Protein AF-A0AAD5DG30-F1 (afdb_monomer_lite)

InterPro domains:
  IPR014720 Double-stranded RNA-binding domain [PS50137] (25-107)

Radius of gyration: 22.69 Å; chains: 1; bounding box: 32×67×66 Å

Organism: NCBI:txid2649997

Secondary structure (DSSP, 8-state):
--PPPP--PPPS--------------HHHHHHHHHHTT---EEEEEEPTT--TT-S--EEEEEEEPPEE-TTS--EEE--EEEEEEESSHHHHHHHHHHHHHHHHHHTT---

Structure (mmCIF, N/CA/C/O backbone):
data_AF-A0AAD5DG30-F1
#
_entry.id   AF-A0AAD5DG30-F1
#
loop_
_atom_site.group_PDB
_atom_site.id
_atom_site.type_symbol
_atom_site.label_atom_id
_atom_site.label_alt_id
_atom_site.label_comp_id
_atom_site.label_asym_id
_atom_site.label_entity_id
_atom_site.label_seq_id
_atom_site.pdbx_PDB_ins_code
_atom_site.Cartn_x
_atom_site.Cartn_y
_atom_site.Cartn_z
_atom_site.occupancy
_atom_site.B_iso_or_equiv
_atom_site.auth_seq_id
_atom_site.auth_comp_id
_atom_site.auth_asym_id
_atom_site.auth_atom_id
_atom_site.pdbx_PDB_model_num
ATOM 1 N N . MET A 1 1 ? 11.691 58.586 -43.580 1.00 41.38 1 MET A N 1
ATOM 2 C CA . MET A 1 1 ? 11.516 57.122 -43.507 1.00 41.38 1 MET A CA 1
ATOM 3 C C . MET A 1 1 ? 12.239 56.668 -42.250 1.00 41.38 1 MET A C 1
ATOM 5 O O . MET A 1 1 ? 13.425 56.941 -42.139 1.00 41.38 1 MET A O 1
ATOM 9 N N . ARG A 1 2 ? 11.507 56.195 -41.236 1.00 47.12 2 ARG A N 1
AT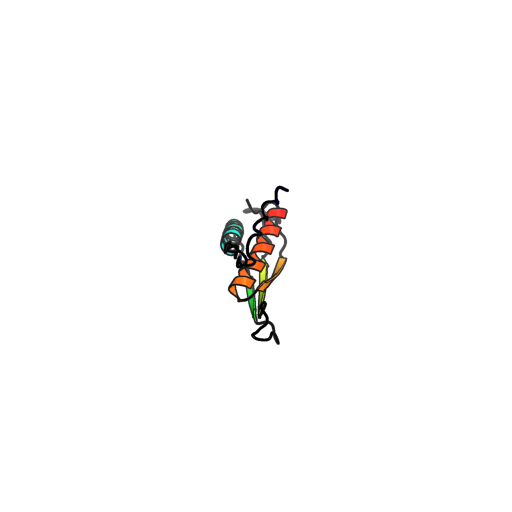OM 10 C CA . ARG A 1 2 ? 12.064 55.744 -39.951 1.00 47.12 2 ARG A CA 1
ATOM 11 C C . ARG A 1 2 ? 11.737 54.261 -39.826 1.00 47.12 2 ARG A C 1
ATOM 13 O O . ARG A 1 2 ? 10.584 53.907 -39.586 1.00 47.12 2 ARG A O 1
ATOM 20 N N . ASP A 1 3 ? 12.739 53.434 -40.084 1.00 52.41 3 ASP A N 1
ATOM 21 C CA . ASP A 1 3 ? 12.660 51.983 -39.985 1.00 52.41 3 ASP A CA 1
ATOM 22 C C . ASP A 1 3 ? 12.460 51.540 -38.533 1.00 52.41 3 ASP A C 1
ATOM 24 O O . ASP A 1 3 ? 13.004 52.115 -37.589 1.00 52.41 3 ASP A O 1
ATOM 28 N N . HIS A 1 4 ? 11.587 50.551 -38.377 1.00 50.47 4 HIS A N 1
ATOM 29 C CA . HIS A 1 4 ? 11.153 49.976 -37.110 1.00 50.47 4 HIS A CA 1
ATOM 30 C C . HIS A 1 4 ? 12.283 49.175 -36.438 1.00 50.47 4 HIS A C 1
ATOM 32 O O . HIS A 1 4 ? 13.050 48.513 -37.139 1.00 50.47 4 HIS A O 1
ATOM 38 N N . PRO A 1 5 ? 12.372 49.137 -35.095 1.00 51.81 5 PRO A N 1
ATOM 39 C CA . PRO A 1 5 ? 13.228 48.172 -34.422 1.00 51.81 5 PRO A CA 1
ATOM 40 C C . PRO A 1 5 ? 12.619 46.765 -34.511 1.00 51.81 5 PRO A C 1
ATOM 42 O O . PRO A 1 5 ? 11.457 46.541 -34.167 1.00 51.81 5 PRO A O 1
ATOM 45 N N . VAL A 1 6 ? 13.432 45.815 -34.975 1.00 51.06 6 VAL A N 1
ATOM 46 C CA . VAL A 1 6 ? 13.125 44.384 -34.996 1.00 51.06 6 VAL A CA 1
ATOM 47 C C . VAL A 1 6 ? 12.953 43.886 -33.557 1.00 51.06 6 VAL A C 1
ATOM 49 O O . VAL A 1 6 ? 13.808 44.109 -32.699 1.00 51.06 6 VAL A O 1
ATOM 52 N N . ALA A 1 7 ? 11.834 43.224 -33.270 1.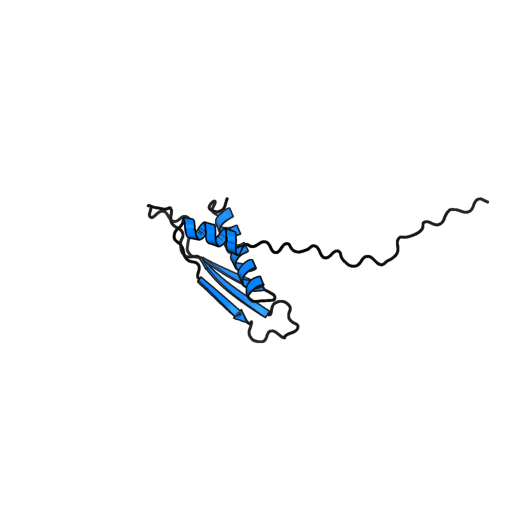00 50.38 7 ALA A N 1
ATOM 53 C CA . ALA A 1 7 ? 11.656 42.517 -32.012 1.00 50.38 7 ALA A CA 1
ATOM 54 C C . ALA A 1 7 ? 12.574 41.284 -32.015 1.00 50.38 7 ALA A C 1
ATOM 56 O O . ALA A 1 7 ? 12.393 40.367 -32.818 1.00 50.38 7 ALA A O 1
ATOM 57 N N . ALA A 1 8 ? 13.573 41.271 -31.133 1.00 49.81 8 ALA A N 1
ATOM 58 C CA . ALA A 1 8 ? 14.387 40.094 -30.869 1.00 49.81 8 ALA A CA 1
ATOM 59 C C . ALA A 1 8 ? 13.504 39.018 -30.214 1.00 49.81 8 ALA A C 1
ATOM 61 O O . ALA A 1 8 ? 13.106 39.139 -29.057 1.00 49.81 8 ALA A O 1
ATOM 62 N N . GLN A 1 9 ? 13.156 37.985 -30.980 1.00 54.22 9 GLN A N 1
ATOM 63 C CA . GLN A 1 9 ? 12.453 36.808 -30.478 1.00 54.22 9 GLN A CA 1
ATOM 64 C C . GLN A 1 9 ? 13.387 35.998 -29.556 1.00 54.22 9 GLN A C 1
ATOM 66 O O . GLN A 1 9 ? 14.552 35.801 -29.916 1.00 54.22 9 GLN A O 1
ATOM 71 N N . PRO A 1 10 ? 12.925 35.503 -28.391 1.00 42.91 10 PRO A N 1
ATOM 72 C CA . PRO A 1 10 ? 13.723 34.615 -27.552 1.00 42.91 10 PRO A CA 1
ATOM 73 C C . PRO A 1 10 ? 13.952 33.263 -28.248 1.00 42.91 10 PRO A C 1
ATOM 75 O O . PRO A 1 10 ? 13.040 32.684 -28.834 1.00 42.91 10 PRO A O 1
ATOM 78 N N . LEU A 1 11 ? 15.190 32.777 -28.167 1.00 53.81 11 LEU A N 1
ATOM 79 C CA . LEU A 1 11 ? 15.703 31.540 -28.762 1.00 53.81 11 LEU A CA 1
ATOM 80 C C . LEU A 1 11 ? 14.915 30.278 -28.333 1.00 53.81 11 LEU A C 1
ATOM 82 O O . LEU A 1 11 ? 14.561 30.152 -27.157 1.00 53.81 11 LEU A O 1
ATOM 86 N N . PRO A 1 12 ? 14.725 29.283 -29.224 1.00 50.00 12 PRO A N 1
ATOM 87 C CA . PRO A 1 12 ? 14.193 27.978 -28.852 1.00 50.00 12 PRO A CA 1
ATOM 88 C C . PRO A 1 12 ? 15.313 27.149 -28.211 1.00 50.00 12 PRO A C 1
ATOM 90 O O . PRO A 1 12 ? 16.141 26.558 -28.901 1.00 50.00 12 PRO A O 1
ATOM 93 N N . GLY A 1 13 ? 15.382 27.139 -26.881 1.00 50.16 13 GLY A N 1
ATOM 94 C CA . GLY A 1 13 ? 16.472 26.442 -26.193 1.00 50.16 13 GLY A CA 1
ATOM 95 C C . GLY A 1 13 ? 16.336 26.286 -24.684 1.00 50.16 13 GLY A C 1
ATOM 96 O O . GLY A 1 13 ? 17.346 26.076 -24.021 1.00 50.16 13 GLY A O 1
ATOM 97 N N . ALA A 1 14 ? 15.134 26.385 -24.115 1.00 49.47 14 ALA A N 1
ATOM 98 C CA . ALA A 1 14 ? 14.941 26.014 -22.718 1.00 49.47 14 ALA A CA 1
ATOM 99 C C . ALA A 1 14 ? 14.745 24.487 -22.635 1.00 49.47 14 ALA A C 1
ATOM 101 O O . ALA A 1 14 ? 13.730 23.993 -23.135 1.00 49.47 14 ALA A O 1
ATOM 102 N N . PRO A 1 15 ? 15.674 23.708 -22.043 1.00 50.72 15 PRO A N 1
ATOM 103 C CA . PRO A 1 15 ? 15.370 22.327 -21.702 1.00 50.72 15 PRO A CA 1
ATOM 104 C C . PRO A 1 15 ? 14.178 22.330 -20.733 1.00 50.72 15 PRO A C 1
ATOM 106 O O . PRO A 1 15 ? 14.076 23.236 -19.900 1.00 50.72 15 PRO A O 1
ATOM 109 N N . PRO A 1 16 ? 13.259 21.353 -20.832 1.00 53.78 16 PRO A N 1
ATOM 110 C CA . PRO A 1 16 ? 12.117 21.287 -19.939 1.00 53.78 16 PRO A CA 1
ATOM 111 C C . PRO A 1 16 ? 12.634 21.268 -18.503 1.00 53.78 16 PRO A C 1
ATOM 113 O O . PRO A 1 16 ? 13.452 20.419 -18.137 1.00 53.78 16 PRO A O 1
ATOM 116 N N . VAL A 1 17 ? 12.178 22.239 -17.713 1.00 51.84 17 VAL A N 1
ATOM 117 C CA . VAL A 1 17 ? 12.412 22.303 -16.275 1.00 51.84 17 VAL A CA 1
ATOM 118 C C . VAL A 1 17 ? 11.930 20.971 -15.719 1.00 51.84 17 VAL A C 1
ATOM 120 O O . VAL A 1 17 ? 10.731 20.707 -15.653 1.00 51.84 17 VAL A O 1
ATOM 123 N N . ARG A 1 18 ? 12.866 20.079 -15.386 1.00 46.38 18 ARG A N 1
ATOM 124 C CA . ARG A 1 18 ? 12.557 18.892 -14.603 1.00 46.38 18 ARG A CA 1
ATOM 125 C C . ARG A 1 18 ? 12.185 19.420 -13.231 1.00 46.38 18 ARG A C 1
ATOM 127 O O . ARG A 1 18 ? 13.068 19.630 -12.405 1.00 46.38 18 ARG A O 1
ATOM 134 N N . SER A 1 19 ? 10.899 19.678 -12.999 1.00 46.16 19 SER A N 1
ATOM 135 C CA . SER A 1 19 ? 10.392 19.720 -11.635 1.00 46.16 19 SER A CA 1
ATOM 136 C C . SER A 1 19 ? 10.939 18.460 -10.968 1.00 46.16 19 SER A C 1
ATOM 138 O O . SER A 1 19 ? 10.709 17.366 -11.498 1.00 46.16 19 SER A O 1
ATOM 140 N N . PRO A 1 20 ? 11.711 18.564 -9.874 1.00 45.97 20 PRO A N 1
ATOM 141 C CA . PRO A 1 20 ? 11.904 17.396 -9.052 1.00 45.97 20 PRO A CA 1
ATOM 142 C C . PRO A 1 20 ? 10.484 17.039 -8.637 1.00 45.97 20 PRO A C 1
ATOM 144 O O . PRO A 1 20 ? 9.838 17.805 -7.922 1.00 45.97 20 PRO A O 1
ATOM 147 N N . ALA A 1 21 ? 9.946 15.937 -9.161 1.00 45.72 21 ALA A N 1
ATOM 148 C CA . ALA A 1 21 ? 8.867 15.268 -8.470 1.00 45.72 21 ALA A CA 1
ATOM 149 C C . ALA A 1 21 ? 9.490 14.970 -7.114 1.00 45.72 21 ALA 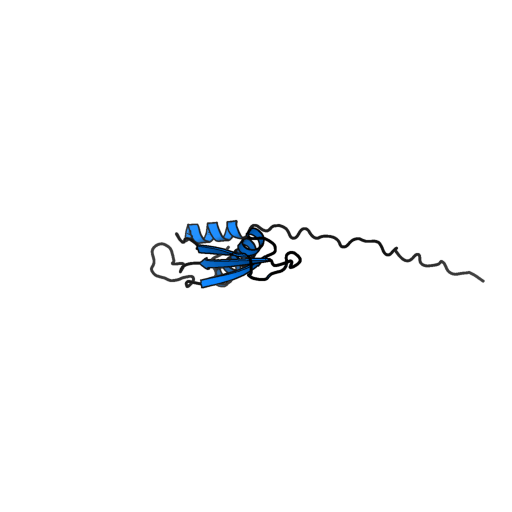A C 1
ATOM 151 O O . ALA A 1 21 ? 10.335 14.080 -7.014 1.00 45.72 21 ALA A O 1
ATOM 152 N N . ALA A 1 22 ? 9.223 15.844 -6.139 1.00 47.94 22 ALA A N 1
ATOM 153 C CA . ALA A 1 22 ? 9.692 15.676 -4.787 1.00 47.94 22 ALA A CA 1
ATOM 154 C C . ALA A 1 22 ? 9.357 14.228 -4.460 1.00 47.94 22 ALA A C 1
ATOM 156 O O . ALA A 1 22 ? 8.213 13.804 -4.653 1.00 47.94 22 ALA A O 1
ATOM 157 N N . HIS A 1 23 ? 10.370 13.437 -4.118 1.00 53.12 23 HIS A N 1
ATOM 158 C CA . HIS A 1 23 ? 10.149 12.101 -3.603 1.00 53.12 23 HIS A CA 1
ATOM 159 C C . HIS A 1 23 ? 9.429 12.302 -2.270 1.00 53.12 23 HIS A C 1
ATOM 161 O O . HIS A 1 23 ? 10.054 12.380 -1.221 1.00 53.12 23 HIS A O 1
ATOM 167 N N . ILE A 1 24 ? 8.117 12.521 -2.337 1.00 59.47 24 ILE A N 1
ATOM 168 C CA . ILE A 1 24 ? 7.253 12.608 -1.177 1.00 59.47 24 ILE A CA 1
ATOM 169 C C . ILE A 1 24 ? 7.251 11.184 -0.650 1.00 59.47 24 ILE A C 1
ATOM 171 O O . ILE A 1 24 ? 6.807 10.270 -1.351 1.00 59.47 24 ILE A O 1
ATOM 175 N N . ASP A 1 25 ? 7.835 10.990 0.523 1.00 74.31 25 ASP A N 1
ATOM 176 C CA . ASP A 1 25 ? 7.774 9.714 1.210 1.00 74.31 25 ASP A CA 1
ATOM 177 C C . ASP A 1 25 ? 6.360 9.548 1.764 1.00 74.31 25 ASP A C 1
ATOM 179 O O . ASP A 1 25 ? 5.991 10.134 2.774 1.00 74.31 25 ASP A O 1
ATOM 183 N N . SER A 1 26 ? 5.536 8.803 1.041 1.00 75.00 26 SER A N 1
ATOM 184 C CA . SER A 1 26 ? 4.173 8.465 1.436 1.00 75.00 26 SER A CA 1
ATOM 185 C C . SER A 1 26 ? 4.105 7.163 2.228 1.00 75.00 26 SER A C 1
ATOM 187 O O . SER A 1 26 ? 3.073 6.886 2.835 1.00 75.00 26 SER A O 1
ATOM 189 N N . CYS A 1 27 ? 5.195 6.391 2.283 1.00 80.00 27 CYS A N 1
ATOM 190 C CA . CYS A 1 27 ? 5.281 5.224 3.155 1.00 80.00 27 CYS A CA 1
ATOM 191 C C . CYS A 1 27 ? 5.410 5.632 4.631 1.00 80.00 27 CYS A C 1
ATOM 193 O O . CYS A 1 27 ? 4.843 4.952 5.484 1.00 80.00 27 CYS A O 1
ATOM 195 N N . GLY A 1 28 ? 6.100 6.740 4.934 1.00 83.31 28 GLY A N 1
ATOM 196 C CA . GLY A 1 28 ? 6.227 7.285 6.294 1.00 83.31 28 GLY A CA 1
ATOM 197 C C . GLY A 1 28 ? 4.878 7.632 6.949 1.00 83.31 28 GLY A C 1
ATOM 198 O O . GLY A 1 28 ? 4.519 6.992 7.938 1.00 83.31 28 GLY A O 1
ATOM 199 N N . PRO A 1 29 ? 4.079 8.551 6.372 1.00 85.38 29 PRO A N 1
ATOM 200 C CA . PRO A 1 29 ? 2.768 8.928 6.909 1.00 85.38 29 PRO A CA 1
ATOM 201 C C . PRO A 1 29 ? 1.795 7.752 7.025 1.00 85.38 29 PRO A C 1
ATOM 203 O O . PRO A 1 29 ? 1.058 7.636 8.003 1.00 85.38 29 PRO A O 1
ATOM 206 N N . LEU A 1 30 ? 1.815 6.836 6.049 1.00 88.00 30 LEU A N 1
ATOM 207 C CA . LEU A 1 30 ? 1.007 5.622 6.119 1.00 88.00 30 LEU A CA 1
ATOM 208 C C . LEU A 1 30 ? 1.425 4.743 7.301 1.00 88.00 30 LEU A C 1
ATOM 210 O O . LEU A 1 30 ? 0.570 4.256 8.032 1.00 88.00 30 LEU A O 1
ATOM 214 N N . LYS A 1 31 ? 2.732 4.545 7.502 1.00 89.31 31 LYS A N 1
ATOM 215 C CA . LYS A 1 31 ? 3.249 3.758 8.622 1.00 89.31 31 LYS A CA 1
ATOM 216 C C . LYS A 1 31 ? 2.829 4.366 9.961 1.00 89.31 31 LYS A C 1
ATOM 218 O O . LYS A 1 31 ? 2.315 3.643 10.804 1.00 89.31 31 LYS A O 1
ATOM 223 N N . GLU A 1 32 ? 2.997 5.674 10.140 1.00 90.06 32 GLU A N 1
ATOM 224 C CA . GLU A 1 32 ? 2.598 6.372 11.370 1.00 90.06 32 GLU A CA 1
ATOM 225 C C . GLU A 1 32 ? 1.095 6.252 11.646 1.00 90.06 32 GLU A C 1
ATOM 227 O O . GLU A 1 32 ? 0.677 6.051 12.788 1.00 90.06 32 GLU A O 1
ATOM 232 N N . LEU A 1 33 ? 0.264 6.346 10.605 1.00 89.06 33 LEU A N 1
ATOM 233 C CA . LEU A 1 33 ? -1.170 6.117 10.728 1.00 89.06 33 LEU A CA 1
ATOM 234 C C . LEU A 1 33 ? -1.464 4.691 11.199 1.00 89.06 33 LEU A C 1
ATOM 236 O O . LEU A 1 33 ? -2.195 4.512 12.167 1.00 89.06 33 LEU A O 1
ATOM 240 N N . LEU A 1 34 ? -0.879 3.683 10.558 1.00 90.62 34 LEU A N 1
ATOM 241 C CA . LEU A 1 34 ? -1.149 2.285 10.889 1.00 90.62 34 LEU A CA 1
ATOM 242 C C . LEU A 1 34 ? -0.618 1.902 12.278 1.00 90.62 34 LEU A C 1
ATOM 244 O O . LEU A 1 34 ? -1.314 1.208 13.018 1.00 90.62 34 LEU A O 1
ATOM 248 N N . ASP A 1 35 ? 0.533 2.442 12.687 1.00 90.81 35 ASP A N 1
ATOM 249 C CA . ASP A 1 35 ? 1.091 2.247 14.029 1.00 90.81 35 ASP A CA 1
ATOM 250 C C . ASP A 1 35 ? 0.142 2.768 15.127 1.00 90.81 35 ASP A C 1
ATOM 252 O O . ASP A 1 35 ? -0.068 2.081 16.129 1.00 90.81 35 ASP A O 1
ATOM 256 N N . ARG A 1 36 ? -0.492 3.940 14.929 1.00 89.31 36 ARG A N 1
ATOM 257 C CA . ARG A 1 36 ? -1.489 4.505 15.869 1.00 89.31 36 ARG A CA 1
ATOM 258 C C . ARG A 1 36 ? -2.716 3.608 16.054 1.00 89.31 36 ARG A C 1
ATOM 260 O O . ARG A 1 36 ? -3.359 3.662 17.101 1.00 89.31 36 ARG A O 1
ATOM 267 N N . HIS A 1 37 ? -3.036 2.803 15.045 1.00 88.56 37 HIS A N 1
ATOM 268 C CA . HIS A 1 37 ? -4.160 1.868 15.045 1.00 88.56 37 HIS A CA 1
ATOM 269 C C . HIS A 1 37 ? -3.734 0.414 15.298 1.00 88.56 37 HIS A C 1
ATOM 271 O O . HIS A 1 37 ? -4.567 -0.483 15.193 1.00 88.56 37 HIS A O 1
ATOM 277 N N . HIS A 1 38 ? -2.461 0.170 15.641 1.00 88.06 38 HIS A N 1
ATOM 278 C CA . HIS A 1 38 ? -1.888 -1.170 15.815 1.00 88.06 38 HIS A CA 1
ATOM 279 C C . HIS A 1 38 ? -2.138 -2.104 14.615 1.00 88.06 38 HIS A C 1
ATOM 281 O O . HIS A 1 38 ? -2.315 -3.312 14.769 1.00 88.06 38 HIS A O 1
ATOM 287 N N . ALA A 1 39 ? -2.148 -1.529 13.413 1.00 88.69 39 ALA A N 1
ATOM 288 C CA . ALA A 1 39 ? -2.393 -2.213 12.157 1.00 88.69 39 ALA A CA 1
ATOM 289 C C . ALA A 1 39 ? -1.082 -2.435 11.393 1.00 88.69 39 ALA A C 1
ATOM 291 O O . ALA A 1 39 ? -0.189 -1.590 11.405 1.00 88.69 39 ALA A O 1
ATOM 292 N N . ALA A 1 40 ? -0.978 -3.559 10.684 1.00 89.69 40 ALA A N 1
ATOM 293 C CA . ALA A 1 40 ? 0.171 -3.868 9.838 1.00 89.69 40 ALA A CA 1
ATOM 294 C C . ALA A 1 40 ? -0.278 -3.989 8.373 1.00 89.69 40 ALA A C 1
ATOM 296 O O . ALA A 1 40 ? -1.116 -4.840 8.070 1.00 89.69 40 ALA A O 1
ATOM 297 N N . PRO A 1 41 ? 0.258 -3.170 7.454 1.00 91.75 41 PRO A N 1
ATOM 298 C CA . PRO A 1 41 ? -0.032 -3.314 6.034 1.00 91.75 41 PRO A CA 1
ATOM 299 C C . PRO A 1 41 ? 0.698 -4.525 5.442 1.00 91.75 41 PRO A C 1
ATOM 301 O O . PRO A 1 41 ? 1.822 -4.843 5.840 1.00 91.75 41 PRO A O 1
ATOM 304 N N . ALA A 1 42 ? 0.109 -5.143 4.421 1.00 93.81 42 ALA A N 1
ATOM 305 C CA . ALA A 1 42 ? 0.769 -6.158 3.607 1.00 93.81 42 ALA A CA 1
ATOM 306 C C . ALA A 1 42 ? 1.107 -5.586 2.226 1.00 93.81 42 ALA A C 1
ATOM 308 O O . ALA A 1 42 ? 0.224 -5.119 1.512 1.00 93.81 42 ALA A O 1
ATOM 309 N N . TYR A 1 43 ? 2.380 -5.648 1.838 1.00 91.75 43 TYR A N 1
ATOM 310 C CA . TYR A 1 43 ? 2.843 -5.233 0.515 1.00 91.75 43 TYR A CA 1
ATOM 311 C C . TYR A 1 43 ? 3.207 -6.457 -0.321 1.00 91.75 43 TYR A C 1
ATOM 313 O O . TYR A 1 43 ? 3.947 -7.331 0.130 1.00 91.75 43 TYR A O 1
ATOM 321 N N . SER A 1 44 ? 2.735 -6.487 -1.563 1.00 95.12 44 SER A N 1
ATOM 322 C CA . SER A 1 44 ? 3.133 -7.460 -2.575 1.00 95.12 44 SER A CA 1
ATOM 323 C C . SER A 1 44 ? 3.540 -6.718 -3.839 1.00 95.12 44 SER A C 1
ATOM 325 O O . SER A 1 44 ? 2.699 -6.165 -4.548 1.00 95.12 44 SER A O 1
ATOM 327 N N . THR A 1 45 ? 4.845 -6.675 -4.101 1.00 93.88 45 THR A N 1
ATOM 328 C CA . THR A 1 45 ? 5.413 -5.980 -5.258 1.00 93.88 45 THR A CA 1
ATOM 329 C C . THR A 1 45 ? 5.971 -6.993 -6.243 1.00 93.88 45 THR A C 1
ATOM 331 O O . THR A 1 45 ? 6.822 -7.809 -5.896 1.00 93.88 45 THR A O 1
ATOM 334 N N . ALA A 1 46 ? 5.517 -6.920 -7.489 1.00 93.62 46 ALA A N 1
ATOM 335 C CA . ALA A 1 46 ? 5.925 -7.820 -8.555 1.00 93.62 46 ALA A CA 1
ATOM 336 C C . ALA A 1 46 ? 6.295 -7.039 -9.815 1.00 93.62 46 ALA A C 1
ATOM 338 O O . ALA A 1 46 ? 5.790 -5.946 -10.078 1.00 93.62 46 ALA A O 1
ATOM 339 N N . ARG A 1 47 ? 7.180 -7.621 -10.625 1.00 90.81 47 ARG A N 1
ATOM 340 C CA . ARG A 1 47 ? 7.414 -7.131 -11.982 1.00 90.81 47 ARG A CA 1
ATOM 341 C C . ARG A 1 47 ? 6.224 -7.527 -12.856 1.00 90.81 47 ARG A C 1
ATOM 343 O O . ARG A 1 47 ? 5.781 -8.672 -12.792 1.00 90.81 47 ARG A O 1
ATOM 350 N N . LEU A 1 48 ? 5.722 -6.607 -13.673 1.00 88.31 48 LEU A N 1
ATOM 351 C CA . LEU A 1 48 ? 4.649 -6.901 -14.618 1.00 88.31 48 LEU A CA 1
ATOM 352 C C . LEU A 1 48 ? 5.140 -7.905 -15.666 1.00 88.31 48 LEU A C 1
ATOM 354 O O . LEU A 1 48 ? 6.155 -7.692 -16.335 1.00 88.31 48 LEU A O 1
ATOM 358 N N . ALA A 1 49 ? 4.423 -9.021 -15.788 1.00 84.38 49 ALA A N 1
ATOM 359 C CA . ALA A 1 49 ? 4.757 -10.063 -16.745 1.00 84.38 49 ALA A CA 1
ATOM 360 C C . ALA A 1 49 ? 4.624 -9.520 -18.176 1.00 84.38 49 ALA A C 1
ATOM 362 O O . ALA A 1 49 ? 3.592 -8.965 -18.543 1.00 84.38 49 ALA A O 1
ATOM 363 N N . GLY A 1 50 ? 5.677 -9.673 -18.981 1.00 81.00 50 GLY A N 1
ATOM 364 C CA . GLY A 1 50 ? 5.693 -9.221 -20.375 1.00 81.00 50 GLY A CA 1
ATOM 365 C C . GLY A 1 50 ? 5.974 -7.729 -20.585 1.00 81.00 50 GLY A C 1
ATOM 366 O O . GLY A 1 50 ? 6.045 -7.308 -21.736 1.00 81.00 50 GLY A O 1
ATOM 367 N N . ALA A 1 51 ? 6.188 -6.939 -19.525 1.00 78.81 51 ALA A N 1
ATOM 368 C CA . ALA A 1 51 ? 6.588 -5.541 -19.675 1.00 78.81 51 ALA A CA 1
ATOM 369 C C . ALA A 1 51 ? 7.999 -5.454 -20.298 1.00 78.81 51 ALA A C 1
ATOM 371 O O . ALA A 1 51 ? 8.956 -5.994 -19.723 1.00 78.81 51 ALA A O 1
ATOM 372 N N . PRO A 1 52 ? 8.166 -4.805 -21.468 1.00 79.19 52 PRO A N 1
ATOM 373 C CA . PRO A 1 52 ? 9.480 -4.639 -22.075 1.00 79.19 52 PRO A CA 1
ATOM 374 C C . PRO A 1 52 ? 10.372 -3.763 -21.187 1.00 79.19 52 PRO A C 1
ATOM 376 O O . PRO A 1 52 ? 9.892 -2.909 -20.447 1.00 79.19 52 PRO A O 1
ATOM 379 N N . AL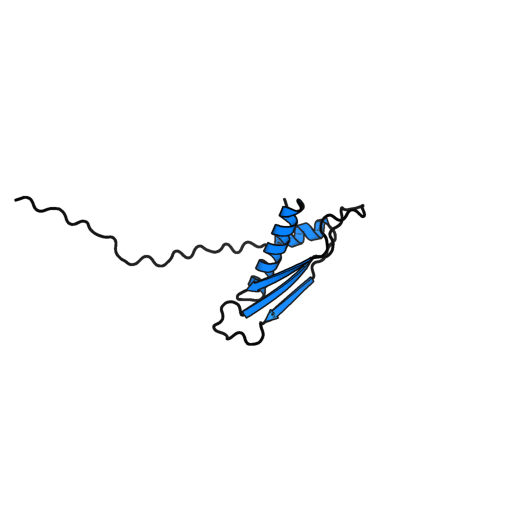A A 1 53 ? 11.695 -3.924 -21.281 1.00 77.06 53 ALA A N 1
ATOM 380 C CA . ALA A 1 53 ? 12.640 -3.126 -20.487 1.00 77.06 53 ALA A CA 1
ATOM 381 C C . ALA A 1 53 ? 12.573 -1.613 -20.785 1.00 77.06 53 ALA A C 1
ATOM 383 O O . ALA A 1 53 ? 13.056 -0.810 -19.991 1.00 77.06 53 ALA A O 1
ATOM 384 N N . SER A 1 54 ? 11.979 -1.232 -21.919 1.00 82.12 54 SER A N 1
ATOM 385 C CA . SER A 1 54 ? 11.687 0.151 -22.301 1.00 82.12 54 SER A CA 1
ATOM 386 C C . SER A 1 54 ? 10.382 0.690 -21.712 1.00 82.12 54 SER A C 1
ATOM 388 O O . SER A 1 54 ? 10.144 1.892 -21.810 1.00 82.12 54 SER A O 1
ATOM 390 N N . ASP A 1 55 ? 9.521 -0.169 -21.153 1.00 78.88 55 ASP A N 1
ATOM 391 C CA . ASP A 1 55 ? 8.301 0.278 -20.491 1.00 78.88 55 ASP A CA 1
ATOM 392 C C . ASP A 1 55 ? 8.698 1.085 -19.252 1.00 78.88 55 ASP A C 1
ATOM 394 O O . ASP A 1 55 ? 9.500 0.607 -18.440 1.00 78.88 55 ASP A O 1
ATOM 398 N N . PRO A 1 56 ? 8.201 2.318 -19.091 1.00 77.06 56 PRO A N 1
ATOM 399 C CA . PRO A 1 56 ? 8.443 3.056 -17.874 1.00 77.06 56 PRO A CA 1
ATOM 400 C C . PRO A 1 56 ? 7.819 2.362 -16.663 1.00 77.06 56 PRO A C 1
ATOM 402 O O . PRO A 1 56 ? 8.402 2.469 -15.605 1.00 77.06 56 PRO A O 1
ATOM 405 N N . MET A 1 57 ? 6.705 1.636 -16.759 1.00 84.75 57 MET A N 1
ATOM 406 C CA . MET A 1 57 ? 5.967 1.087 -15.613 1.00 84.75 57 MET A CA 1
ATOM 407 C C . MET A 1 57 ? 6.156 -0.428 -15.513 1.00 84.75 57 MET A C 1
ATOM 409 O O . MET A 1 57 ? 5.279 -1.204 -15.862 1.00 84.75 57 MET A O 1
ATOM 413 N N . GLN A 1 58 ? 7.319 -0.869 -15.033 1.00 89.31 58 GLN A N 1
ATOM 414 C CA . GLN A 1 58 ? 7.674 -2.299 -15.027 1.00 89.31 58 GLN A CA 1
ATOM 415 C C . GLN A 1 58 ? 7.245 -3.045 -13.769 1.00 89.31 58 GLN A C 1
ATOM 417 O O . GLN A 1 58 ? 7.313 -4.273 -13.740 1.00 89.31 58 GLN A O 1
ATOM 422 N N . PHE A 1 59 ? 6.846 -2.335 -12.718 1.00 91.81 59 PHE A N 1
ATOM 423 C CA . PHE A 1 59 ? 6.498 -2.927 -11.433 1.00 91.81 59 PHE A CA 1
ATOM 424 C C . PHE A 1 59 ? 5.080 -2.554 -11.046 1.00 91.81 59 PHE A C 1
ATOM 426 O O . PHE A 1 59 ? 4.636 -1.435 -11.293 1.00 91.81 59 PHE A O 1
ATOM 433 N N . THR A 1 60 ? 4.402 -3.483 -10.388 1.00 94.19 60 THR A N 1
ATOM 434 C CA . THR A 1 60 ? 3.123 -3.263 -9.726 1.00 94.19 60 THR A CA 1
ATOM 435 C C . THR A 1 60 ? 3.257 -3.623 -8.256 1.00 94.19 60 THR A C 1
ATOM 437 O O . THR A 1 60 ? 3.917 -4.601 -7.908 1.00 94.19 60 THR A O 1
ATOM 440 N N . CYS A 1 61 ? 2.668 -2.811 -7.392 1.00 95.81 61 CYS A N 1
ATOM 441 C CA . CYS A 1 61 ? 2.579 -3.051 -5.964 1.00 95.81 61 CYS A CA 1
ATOM 442 C C . CYS A 1 61 ? 1.106 -3.118 -5.581 1.00 95.81 61 CYS A C 1
ATOM 444 O O . CYS A 1 61 ? 0.332 -2.236 -5.951 1.00 95.81 61 CYS A O 1
ATOM 446 N N . SER A 1 62 ? 0.741 -4.160 -4.840 1.00 96.31 62 SER A N 1
ATOM 447 C CA . SER A 1 62 ? -0.535 -4.279 -4.142 1.00 96.31 62 SER A CA 1
ATOM 448 C C . SER A 1 62 ? -0.290 -4.120 -2.646 1.00 96.31 62 SER A C 1
ATOM 450 O O . SER A 1 62 ? 0.464 -4.890 -2.053 1.00 96.31 62 SER A O 1
ATOM 452 N N . LEU A 1 63 ? -0.916 -3.110 -2.060 1.00 96.19 63 LEU A N 1
ATOM 453 C CA . LEU A 1 63 ? -0.877 -2.774 -0.646 1.00 96.19 63 LEU A CA 1
ATOM 454 C C . LEU A 1 63 ? -2.238 -3.093 -0.032 1.00 96.19 63 LEU A C 1
ATOM 456 O O . LEU A 1 63 ? -3.216 -2.422 -0.345 1.00 96.19 63 LEU A O 1
ATOM 460 N N . THR A 1 64 ? -2.303 -4.070 0.862 1.00 96.44 64 THR A N 1
ATOM 461 C CA . THR A 1 64 ? -3.497 -4.332 1.670 1.00 96.44 64 THR A CA 1
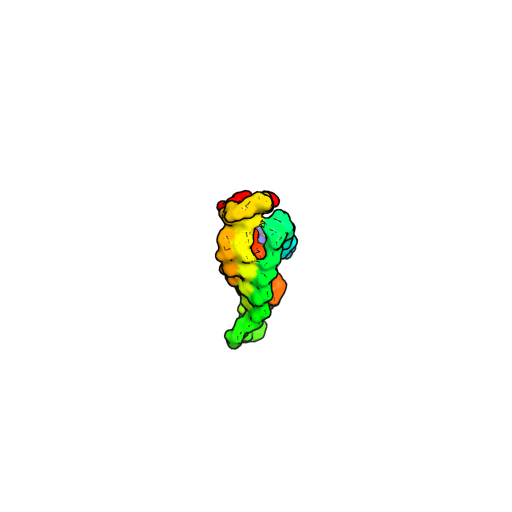ATOM 462 C C . THR A 1 64 ? -3.361 -3.632 3.012 1.00 96.44 64 THR A C 1
ATOM 464 O O . THR A 1 64 ? -2.424 -3.896 3.769 1.00 96.44 64 THR A O 1
ATOM 467 N N . VAL A 1 65 ? -4.298 -2.734 3.295 1.00 94.38 65 VAL A N 1
ATOM 468 C CA . VAL A 1 65 ? -4.484 -2.109 4.603 1.00 94.38 65 VAL A CA 1
ATOM 469 C C . VAL A 1 65 ? -5.588 -2.886 5.319 1.00 94.38 65 VAL A C 1
ATOM 471 O O . VAL A 1 65 ? -6.693 -2.954 4.777 1.00 94.38 65 VAL A O 1
ATOM 474 N N . PRO A 1 66 ? -5.311 -3.492 6.487 1.00 93.44 66 PRO A N 1
ATOM 475 C CA . PRO A 1 66 ? -6.335 -4.194 7.248 1.00 93.44 66 PRO A CA 1
ATOM 476 C C . PRO A 1 66 ? -7.367 -3.203 7.792 1.00 93.44 66 PRO A C 1
ATOM 478 O O . PRO A 1 66 ? -7.152 -1.990 7.795 1.00 93.44 66 PRO A O 1
ATOM 481 N N . GLU A 1 67 ? -8.479 -3.732 8.289 1.00 93.50 67 GLU A N 1
ATOM 482 C CA . GLU A 1 67 ? -9.482 -2.926 8.976 1.00 93.50 67 GLU A CA 1
ATOM 483 C C . GLU A 1 67 ? -8.855 -2.116 10.125 1.00 93.50 67 GLU A C 1
ATOM 485 O O . GLU A 1 67 ? -8.178 -2.663 11.000 1.00 93.50 67 GLU A O 1
ATOM 490 N N . LEU A 1 68 ? -9.094 -0.803 10.130 1.00 91.38 68 LEU A N 1
ATOM 491 C CA . LEU A 1 68 ? -8.662 0.091 11.196 1.00 91.38 68 LEU A CA 1
ATOM 492 C C . LEU A 1 68 ? -9.815 0.324 12.154 1.00 91.38 68 LEU A C 1
ATOM 494 O O . LEU A 1 68 ? -10.869 0.836 11.772 1.00 91.38 68 LEU A O 1
ATOM 498 N N . ARG A 1 69 ? -9.582 -0.007 13.421 1.00 90.25 69 ARG A N 1
ATOM 499 C CA . ARG A 1 69 ? -10.521 0.239 14.512 1.00 90.25 69 ARG A CA 1
ATOM 500 C C . ARG A 1 69 ? -10.066 1.406 15.366 1.00 90.25 69 ARG A C 1
ATOM 502 O O . ARG A 1 69 ? -8.877 1.741 15.439 1.00 90.25 69 ARG A O 1
ATOM 509 N N . LYS A 1 70 ? -11.024 2.029 16.037 1.00 87.31 70 LYS A N 1
ATOM 510 C CA . LYS A 1 70 ? -10.737 3.022 17.064 1.00 87.31 70 LYS A CA 1
ATOM 511 C C . LYS A 1 70 ? -10.051 2.338 18.256 1.00 87.31 70 LYS A C 1
ATOM 513 O O . LYS A 1 70 ? -10.582 1.348 18.756 1.00 87.31 70 LYS A O 1
ATOM 518 N N . PRO A 1 71 ? -8.904 2.843 18.746 1.00 82.81 71 PRO A N 1
ATOM 519 C CA . PRO A 1 71 ? -8.209 2.229 19.874 1.00 82.81 71 PRO A CA 1
ATOM 520 C C . PRO A 1 71 ? -9.126 2.061 21.094 1.00 82.81 71 PRO A C 1
ATOM 522 O O . PRO A 1 71 ? -9.748 3.021 21.548 1.00 82.81 71 PRO A O 1
ATOM 525 N N . GLY A 1 72 ? -9.219 0.833 21.612 1.00 85.69 72 GLY A N 1
ATOM 526 C CA . GLY A 1 72 ? -10.079 0.498 22.752 1.00 85.69 72 GLY A CA 1
ATOM 527 C C . GLY A 1 72 ? -11.576 0.363 22.434 1.00 85.69 72 GLY A C 1
ATOM 528 O O . GLY A 1 72 ? -12.378 0.345 23.364 1.00 85.69 72 GLY A O 1
ATOM 529 N N . SER A 1 73 ? -11.964 0.279 21.157 1.00 88.62 73 SER A N 1
ATOM 530 C CA . SER A 1 73 ? -13.348 0.089 20.704 1.00 88.62 73 SER A CA 1
ATOM 531 C C . SER A 1 73 ? -13.416 -0.879 19.514 1.00 88.62 73 SER A C 1
ATOM 533 O O . SER A 1 73 ? -12.441 -1.053 18.786 1.00 88.62 73 SER A O 1
ATOM 535 N N . ASP A 1 74 ? -14.590 -1.471 19.288 1.00 87.38 74 ASP A N 1
ATOM 536 C CA . ASP A 1 74 ? -14.904 -2.258 18.084 1.00 87.38 74 ASP A CA 1
ATOM 537 C C . ASP A 1 74 ? -15.415 -1.398 16.915 1.00 87.38 74 ASP A C 1
ATOM 539 O O . ASP A 1 74 ? -15.774 -1.912 15.858 1.00 87.38 74 ASP A O 1
ATOM 543 N N . GLU A 1 75 ? -15.453 -0.077 17.094 1.00 90.69 75 GLU A N 1
ATOM 544 C CA . GLU A 1 75 ? -15.828 0.878 16.054 1.00 90.69 75 GLU A CA 1
ATOM 545 C C . GLU A 1 75 ? -14.815 0.851 14.897 1.00 90.69 75 GLU A C 1
ATOM 547 O O . GLU A 1 75 ? -13.639 1.189 15.072 1.00 90.69 75 GLU A O 1
ATOM 552 N N . VAL A 1 76 ? -15.288 0.464 13.710 1.00 90.94 76 VAL A N 1
ATOM 553 C CA . VAL A 1 76 ? -14.504 0.432 12.470 1.00 90.94 76 VAL A CA 1
ATOM 554 C C . VAL A 1 76 ? -14.439 1.830 11.865 1.00 90.94 76 VAL A C 1
ATOM 556 O O . VAL A 1 76 ? -15.461 2.416 11.514 1.00 90.94 76 VAL A O 1
ATOM 559 N N . LEU A 1 77 ? -13.222 2.346 11.726 1.00 89.88 77 LEU A N 1
ATOM 560 C CA . LEU A 1 77 ? -12.933 3.658 11.151 1.00 89.88 77 LEU A CA 1
ATOM 561 C C . LEU A 1 77 ? -12.620 3.571 9.655 1.00 89.88 77 LEU A C 1
ATOM 563 O O . LEU A 1 77 ? -12.986 4.459 8.888 1.00 89.88 77 LEU A O 1
ATOM 567 N N . LEU A 1 78 ? -11.949 2.495 9.241 1.00 91.00 78 LEU A N 1
ATOM 568 C CA . LEU A 1 78 ? -11.662 2.198 7.842 1.00 91.00 78 LEU A CA 1
ATOM 569 C C . LEU A 1 78 ? -11.795 0.685 7.623 1.00 91.00 78 LEU A C 1
ATOM 571 O O . LEU A 1 78 ? -11.136 -0.068 8.339 1.00 91.00 78 LEU A O 1
ATOM 575 N N . PRO A 1 79 ? -12.615 0.217 6.668 1.00 93.00 79 PRO A N 1
ATOM 576 C CA . PRO A 1 79 ? -12.666 -1.200 6.330 1.00 93.00 79 PRO A CA 1
ATOM 577 C C . PRO A 1 79 ? -11.354 -1.656 5.679 1.00 93.00 79 PRO A C 1
ATOM 579 O O . PRO A 1 79 ? -10.601 -0.842 5.140 1.00 93.00 79 PRO A O 1
ATOM 582 N N . GLU A 1 80 ? -11.104 -2.966 5.693 1.00 94.69 80 GLU A N 1
ATOM 583 C CA . GLU A 1 80 ? -9.994 -3.549 4.936 1.00 94.69 80 GLU A CA 1
ATOM 584 C C . GLU A 1 80 ? -10.092 -3.169 3.451 1.00 94.69 80 GLU A C 1
ATOM 586 O O . GLU A 1 80 ? -11.162 -3.245 2.838 1.00 94.69 80 GLU A O 1
ATOM 591 N N . ALA A 1 81 ? -8.967 -2.755 2.868 1.00 94.81 81 ALA A N 1
ATOM 592 C CA . ALA A 1 81 ? -8.899 -2.350 1.473 1.00 94.81 81 ALA A CA 1
ATOM 593 C C . ALA A 1 81 ? -7.531 -2.656 0.858 1.00 94.81 81 ALA A C 1
ATOM 595 O O . ALA A 1 81 ? -6.489 -2.524 1.504 1.00 94.81 81 ALA A O 1
ATOM 596 N N . THR A 1 82 ? -7.534 -2.997 -0.431 1.00 96.25 82 THR A N 1
ATOM 597 C CA . THR A 1 82 ? -6.318 -3.183 -1.226 1.00 96.25 82 THR A CA 1
ATOM 598 C C . THR A 1 82 ? -6.162 -2.052 -2.235 1.00 96.25 82 THR A C 1
ATOM 600 O O . THR A 1 82 ? -7.074 -1.750 -3.003 1.00 96.25 82 THR A O 1
ATOM 603 N N . TYR A 1 83 ? -4.977 -1.452 -2.251 1.00 94.81 83 TYR A N 1
ATOM 604 C CA . TYR A 1 83 ? -4.577 -0.367 -3.135 1.00 94.81 83 TYR A CA 1
ATOM 605 C C . TYR A 1 83 ? -3.491 -0.870 -4.072 1.00 94.81 83 TYR A C 1
ATOM 607 O O . TYR A 1 83 ? -2.467 -1.389 -3.625 1.00 94.81 83 TYR A O 1
ATOM 615 N N . THR A 1 84 ? -3.700 -0.713 -5.374 1.00 95.19 84 THR A N 1
ATOM 616 C CA . THR A 1 84 ? -2.758 -1.198 -6.381 1.00 95.19 84 THR A CA 1
ATOM 617 C C . THR A 1 84 ? -2.250 -0.038 -7.217 1.00 95.19 84 THR A C 1
ATOM 619 O O . THR A 1 84 ? -3.023 0.749 -7.768 1.00 95.19 84 THR A O 1
ATOM 622 N N . ALA A 1 85 ? -0.931 0.046 -7.356 1.00 94.31 85 ALA A N 1
ATOM 623 C CA . ALA A 1 85 ? -0.291 1.045 -8.192 1.00 94.31 85 ALA A CA 1
ATOM 624 C C . ALA A 1 85 ? 0.890 0.454 -8.953 1.00 94.31 85 ALA A C 1
ATOM 626 O O . ALA A 1 85 ? 1.554 -0.475 -8.498 1.00 94.31 85 ALA A O 1
ATOM 627 N N . SER A 1 86 ? 1.156 1.017 -10.128 1.00 92.69 86 SER A N 1
ATOM 628 C CA . SER A 1 86 ? 2.331 0.668 -10.920 1.00 92.69 86 SER A CA 1
ATOM 629 C C . SER A 1 86 ? 3.393 1.756 -10.802 1.00 92.69 86 SER A C 1
ATOM 631 O O . SER A 1 86 ? 3.083 2.907 -10.493 1.00 92.69 86 SER A O 1
ATOM 633 N N . GLY A 1 87 ? 4.648 1.399 -11.044 1.00 90.50 87 GLY A N 1
ATOM 634 C CA . GLY A 1 87 ? 5.779 2.311 -10.942 1.00 90.50 87 GLY A CA 1
ATOM 635 C C . GLY A 1 87 ? 6.969 1.850 -11.770 1.00 90.50 87 GLY A C 1
ATOM 636 O O . GLY A 1 87 ? 7.024 0.714 -12.250 1.00 90.50 87 GLY A O 1
ATOM 637 N N . ARG A 1 88 ? 7.946 2.749 -11.925 1.00 89.12 88 ARG A N 1
ATOM 638 C CA . ARG A 1 88 ? 9.159 2.465 -12.704 1.00 89.12 88 ARG A CA 1
ATOM 639 C C . ARG A 1 88 ? 10.117 1.506 -12.020 1.00 89.12 88 ARG A C 1
ATOM 641 O O . ARG A 1 88 ? 10.850 0.777 -12.677 1.00 89.12 88 ARG A O 1
ATOM 648 N N . GLY A 1 89 ? 10.056 1.471 -10.697 1.00 89.81 89 GLY A N 1
ATOM 649 C CA . GLY A 1 89 ? 10.696 0.476 -9.855 1.00 89.81 89 GLY A CA 1
ATOM 650 C C . GLY A 1 89 ? 9.743 0.015 -8.760 1.00 89.81 89 GLY A C 1
ATOM 651 O O . GLY A 1 89 ? 8.701 0.631 -8.532 1.00 89.81 89 GLY A O 1
ATOM 652 N N . ALA A 1 90 ? 10.141 -1.033 -8.038 1.00 90.25 90 ALA A N 1
ATOM 653 C CA . ALA A 1 90 ? 9.389 -1.550 -6.895 1.00 90.25 90 ALA A CA 1
ATOM 654 C C . ALA A 1 90 ? 9.044 -0.447 -5.875 1.00 90.25 90 ALA A C 1
ATOM 656 O O . ALA A 1 90 ? 7.897 -0.321 -5.462 1.00 90.25 90 ALA A O 1
ATOM 657 N N . LYS A 1 91 ? 10.014 0.421 -5.553 1.00 90.00 91 LYS A N 1
ATOM 658 C CA . LYS A 1 91 ? 9.824 1.533 -4.610 1.00 90.00 91 LYS A CA 1
ATOM 659 C C . LYS A 1 91 ? 8.872 2.612 -5.118 1.00 90.00 91 LYS A C 1
ATOM 661 O O . LYS A 1 91 ? 8.085 3.128 -4.335 1.00 90.00 91 LYS A O 1
ATOM 666 N N . ASP A 1 92 ? 8.900 2.924 -6.412 1.00 89.62 92 ASP A N 1
ATOM 667 C CA . ASP A 1 92 ? 7.954 3.880 -7.003 1.00 89.62 92 ASP A CA 1
ATOM 668 C C . ASP A 1 92 ? 6.518 3.334 -6.943 1.00 89.62 92 ASP A C 1
ATOM 670 O O . ASP A 1 92 ? 5.592 4.077 -6.619 1.00 89.62 92 ASP A O 1
ATOM 674 N N . ALA A 1 93 ? 6.339 2.035 -7.214 1.00 91.38 93 ALA A N 1
ATOM 675 C CA . ALA A 1 93 ? 5.040 1.369 -7.138 1.00 91.38 93 ALA A CA 1
ATOM 676 C C . ALA A 1 93 ? 4.511 1.317 -5.692 1.00 91.38 93 ALA A C 1
ATOM 678 O O . ALA A 1 93 ? 3.352 1.653 -5.457 1.00 91.38 93 ALA A O 1
ATOM 679 N N . GLU A 1 94 ? 5.367 0.976 -4.721 1.00 93.19 94 GLU A N 1
ATOM 680 C CA . GLU A 1 94 ? 5.038 0.998 -3.285 1.00 93.19 94 GLU A CA 1
ATOM 681 C C . GLU A 1 94 ? 4.597 2.390 -2.827 1.00 93.19 94 GLU A C 1
ATOM 683 O O . GLU A 1 94 ? 3.540 2.541 -2.221 1.00 93.19 94 GLU A O 1
ATOM 688 N N . GLN A 1 95 ? 5.370 3.421 -3.170 1.00 91.62 95 GLN A N 1
ATOM 689 C CA . GLN A 1 95 ? 5.066 4.805 -2.810 1.00 91.62 95 GLN A CA 1
ATOM 690 C C . GLN A 1 95 ? 3.745 5.278 -3.428 1.00 91.62 95 GLN A C 1
ATOM 692 O O . GLN A 1 95 ? 2.973 5.989 -2.788 1.00 91.62 95 GLN A O 1
ATOM 697 N N . ALA A 1 96 ? 3.455 4.881 -4.669 1.00 92.06 96 ALA A N 1
ATOM 698 C CA . ALA A 1 96 ? 2.192 5.204 -5.321 1.00 92.06 96 ALA A CA 1
ATOM 699 C C . ALA A 1 96 ? 0.994 4.484 -4.673 1.00 92.06 96 ALA A C 1
ATOM 701 O O . ALA A 1 96 ? -0.051 5.108 -4.492 1.00 92.06 96 ALA A O 1
ATOM 702 N N . ALA A 1 97 ? 1.148 3.219 -4.271 1.00 93.69 97 ALA A N 1
ATOM 703 C CA . ALA A 1 97 ? 0.105 2.486 -3.552 1.00 93.69 97 ALA A CA 1
ATOM 704 C C . ALA A 1 97 ? -0.127 3.088 -2.154 1.00 93.69 97 ALA A C 1
ATOM 706 O O . ALA A 1 97 ? -1.268 3.327 -1.759 1.00 93.69 97 ALA A O 1
ATOM 707 N N . ALA A 1 98 ? 0.951 3.440 -1.445 1.00 92.44 98 ALA A N 1
ATOM 708 C CA . ALA A 1 98 ? 0.880 4.107 -0.149 1.00 92.44 98 ALA A CA 1
ATOM 709 C C . ALA A 1 98 ? 0.181 5.474 -0.234 1.00 92.44 98 ALA A C 1
ATOM 711 O O . ALA A 1 98 ? -0.657 5.782 0.609 1.00 92.44 98 ALA A O 1
ATOM 712 N N . ARG A 1 99 ? 0.437 6.266 -1.287 1.00 91.75 99 ARG A N 1
ATOM 713 C CA . ARG A 1 99 ? -0.292 7.525 -1.544 1.00 91.75 99 ARG A CA 1
ATOM 714 C C . ARG A 1 99 ? -1.799 7.324 -1.641 1.00 91.75 99 ARG A C 1
ATOM 716 O O . ARG A 1 99 ? -2.550 8.121 -1.088 1.00 91.75 99 ARG A O 1
ATOM 723 N N . GLN A 1 100 ? -2.241 6.287 -2.351 1.00 93.31 100 GLN A N 1
ATOM 724 C CA . GLN A 1 100 ? -3.668 5.989 -2.486 1.00 93.31 100 GLN A CA 1
ATOM 725 C C . GLN A 1 100 ? -4.288 5.624 -1.133 1.00 93.31 100 GLN A C 1
ATOM 727 O O . GLN A 1 100 ? -5.365 6.122 -0.811 1.00 93.31 100 GLN A O 1
ATOM 732 N N . ALA A 1 101 ? -3.586 4.818 -0.332 1.00 92.12 101 ALA A N 1
ATOM 733 C CA . ALA A 1 101 ? -4.026 4.442 1.007 1.00 92.12 101 ALA A CA 1
ATOM 734 C C . ALA A 1 101 ? -4.117 5.650 1.955 1.00 92.12 101 ALA A C 1
ATOM 736 O O . ALA A 1 101 ? -5.128 5.814 2.635 1.00 92.12 101 ALA A O 1
ATOM 737 N N . VAL A 1 102 ? -3.109 6.533 1.961 1.00 91.44 102 VAL A N 1
ATOM 738 C CA . VAL A 1 102 ? -3.132 7.771 2.763 1.00 91.44 102 VAL A CA 1
ATOM 739 C C . VAL A 1 102 ? -4.291 8.663 2.334 1.00 91.44 102 VAL A C 1
ATOM 741 O O . VAL A 1 102 ? -5.085 9.053 3.178 1.00 91.44 102 VAL A O 1
ATOM 744 N N . ALA A 1 103 ? -4.467 8.907 1.034 1.00 90.62 103 ALA A N 1
ATOM 745 C CA . ALA A 1 103 ? -5.569 9.731 0.539 1.00 90.62 103 ALA A CA 1
ATOM 746 C C . ALA A 1 103 ? -6.955 9.144 0.876 1.00 90.62 103 ALA A C 1
ATOM 748 O O . ALA A 1 103 ? -7.917 9.886 1.082 1.00 90.62 103 ALA A O 1
ATOM 749 N N . ALA A 1 104 ? -7.089 7.815 0.927 1.00 90.25 104 ALA A N 1
ATOM 750 C CA . ALA A 1 104 ? -8.314 7.164 1.385 1.00 90.25 104 ALA A CA 1
ATOM 751 C C . ALA A 1 104 ? -8.534 7.364 2.893 1.00 90.25 104 ALA A C 1
ATOM 753 O O . ALA A 1 104 ? -9.647 7.679 3.312 1.00 90.25 104 ALA A O 1
ATOM 754 N N . ALA A 1 105 ? -7.472 7.258 3.693 1.00 88.81 105 ALA A N 1
ATOM 755 C CA . ALA A 1 105 ? -7.520 7.525 5.124 1.00 88.81 105 ALA A CA 1
ATOM 756 C C . ALA A 1 105 ? -7.811 9.007 5.440 1.00 88.81 105 ALA A C 1
ATOM 758 O O . ALA A 1 105 ? -8.588 9.291 6.347 1.00 88.81 105 ALA A O 1
ATOM 759 N N . GLU A 1 106 ? -7.269 9.956 4.671 1.00 90.00 106 GLU A N 1
ATOM 760 C CA . GLU A 1 106 ? -7.590 11.392 4.760 1.00 90.00 106 GLU A CA 1
ATOM 761 C C . GLU A 1 106 ? -9.076 11.642 4.481 1.00 90.00 106 GLU A C 1
ATOM 763 O O . GLU A 1 106 ? -9.749 12.328 5.248 1.00 90.00 106 GLU A O 1
ATOM 768 N N . LYS A 1 107 ? -9.626 11.024 3.427 1.00 87.25 107 LYS A N 1
ATOM 769 C CA . LYS A 1 107 ? -11.064 11.101 3.111 1.00 87.25 107 LYS A CA 1
ATOM 770 C C . LYS A 1 107 ? -11.949 10.501 4.205 1.00 87.25 107 LYS A C 1
ATOM 772 O O . LYS A 1 107 ? -13.077 10.954 4.373 1.00 87.25 107 LYS A O 1
ATOM 777 N N . ALA A 1 108 ? -11.444 9.506 4.930 1.00 85.75 108 ALA A N 1
ATOM 778 C CA . ALA A 1 108 ? -12.101 8.923 6.096 1.00 85.75 108 ALA A CA 1
ATOM 779 C C . ALA A 1 108 ? -11.878 9.731 7.394 1.00 85.75 108 ALA A C 1
ATOM 781 O O . ALA A 1 108 ? -12.437 9.382 8.429 1.00 85.75 108 ALA A O 1
ATOM 782 N N . GLY A 1 109 ? -11.082 10.808 7.359 1.00 86.88 109 GLY A N 1
ATOM 783 C CA . GLY A 1 109 ? -10.797 11.662 8.517 1.00 86.88 109 GLY A CA 1
ATOM 784 C C . GLY A 1 109 ? -9.747 11.109 9.490 1.00 86.88 109 GLY A C 1
ATOM 785 O O . GLY A 1 109 ? -9.755 11.485 10.659 1.00 86.88 109 GLY A O 1
ATOM 786 N N . LEU A 1 110 ? -8.864 10.209 9.038 1.00 83.12 110 LEU A N 1
ATOM 787 C CA . LEU A 1 110 ? -7.884 9.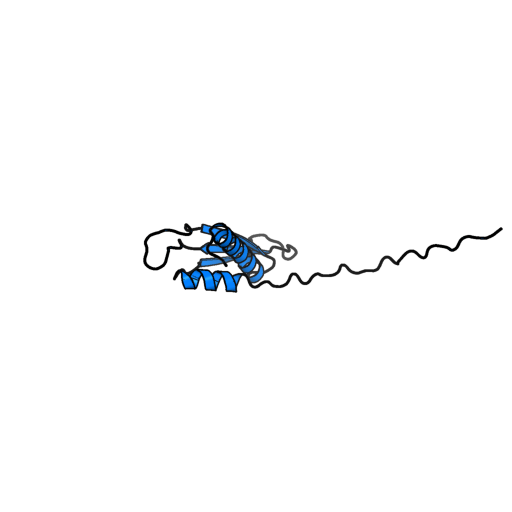491 9.877 1.00 83.12 110 LEU A CA 1
ATOM 788 C C . LEU A 1 110 ? -6.439 9.995 9.744 1.00 83.12 110 LEU A C 1
ATOM 790 O O . LEU A 1 110 ? -5.623 9.835 10.661 1.00 83.12 110 LEU A O 1
ATOM 794 N N . ALA A 1 111 ? -6.107 10.593 8.606 1.00 67.44 111 ALA A N 1
ATOM 795 C CA . ALA A 1 111 ? -4.819 11.235 8.369 1.00 67.44 111 ALA A CA 1
ATOM 796 C C . ALA A 1 111 ? -4.956 12.753 8.585 1.00 67.44 111 ALA A C 1
ATOM 798 O O . ALA A 1 111 ? -5.893 13.366 8.073 1.00 67.44 111 ALA A O 1
ATOM 799 N N . MET A 1 112 ? -4.055 13.318 9.396 1.00 58.31 112 MET A N 1
ATOM 800 C CA . MET A 1 112 ? -3.942 14.740 9.745 1.00 58.31 112 MET A CA 1
ATOM 801 C C . MET A 1 112 ? -2.504 15.196 9.554 1.00 58.31 112 MET A C 1
ATOM 803 O O . MET A 1 112 ? -1.614 14.413 9.959 1.00 58.31 112 MET A O 1
#

pLDDT: mean 80.38, std 17.03, range [41.38, 96.44]

Foldseek 3Di:
DDDDDDDDDDDPDDDPPPPPPPPPQLVVLLVVLCVQQVWDKDKDKDFDPPQDLPHQFGMKIKIWTDFGADVPDPHTLDHIDIFMATGNDSVRNVRVSSVVVLVVCVVSVRGD

Sequence (112 aa):
MRDHPVAAQPLPGAPPVRSPAAHIDSCGPLKELLDRHHAAPAYSTARLAGAPASDPMQFTCSLTVPELRKPGSDEVLLPEATYTASGRGAKDAEQAAARQAVAAAEKAGLAM